Protein AF-A0A2V9FZG6-F1 (afdb_monomer)

Foldseek 3Di:
DAALVQEDEDWAFDFFQLLVVCVVVPDDPLFFKKKWWADDDCVVCVCVVVVLWDPPFMAMDTVVLSNQRQWTWTQDTPPDGDDVVRAP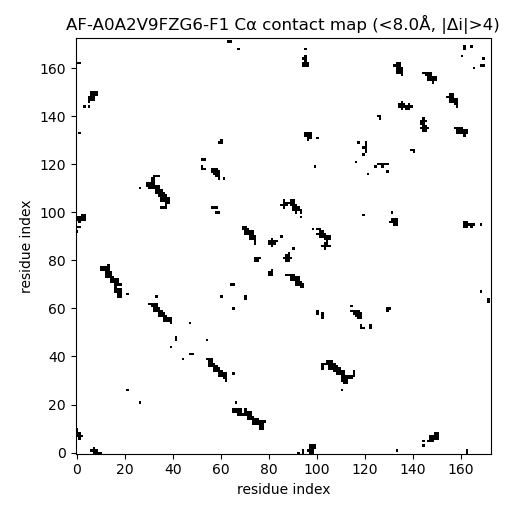RTWIDRQQAHPQNTGGRTDDMDTDNDQDDGTVCVSPVQFDPRRRGQDQVDQGPVGGSQWHHYPPDPDIDGQDGSSPCCVRCVVVD

Solvent-accessible surface area (backbone atoms only — not comparable to full-atom values): 9587 Å² total; per-residue (Å²): 80,34,40,83,88,34,36,30,46,88,73,64,69,34,66,48,38,37,30,61,59,50,64,74,67,60,73,58,94,67,50,43,18,40,31,39,31,27,65,74,50,67,86,85,41,65,67,55,84,75,64,85,57,69,79,56,47,32,30,52,39,48,43,66,59,43,49,31,75,68,22,27,42,29,42,23,39,82,94,38,68,40,53,70,93,75,15,32,70,35,18,46,42,45,56,36,26,28,39,81,72,36,45,40,24,58,73,45,80,43,75,32,65,58,88,56,72,34,43,58,29,71,69,36,58,90,66,30,61,82,79,46,59,32,40,32,89,55,58,44,90,88,46,72,34,42,42,28,35,41,73,95,54,96,60,73,44,76,41,43,51,27,57,71,42,42,97,83,51,51,93,82,112

Sequence (173 aa):
HRCVERWSIVVPWIGFSLSVLLKLVEPTPKARYVAFQTFYDPRQMPEAKYGGIDFPYVEGLRLDEAMNPLALLCVGMYGETLPPQDGAPVRMVIPWKYGYKSIKSMVKIRFQEKEPPTTWNRYSSSEYGFYSNVNPNVDHPRWSQAKERRLGEIFTRNTVIFNGYGDQVASMY

Radius of gyration: 15.96 Å; Cα contacts (8 Å, |Δi|>4): 343; chains: 1; bounding box: 41×34×38 Å

Nearest PDB structures (foldseek):
  1xdy-assembly7_G  TM=9.818E-01  e=6.637E-26  Escherichia coli
  1xdy-assembly9_I  TM=9.805E-01  e=9.080E-26  Escherichia coli
  2bpb-assembly1_A  TM=8.566E-01  e=8.433E-08  Ancylobacter novellus
  2ca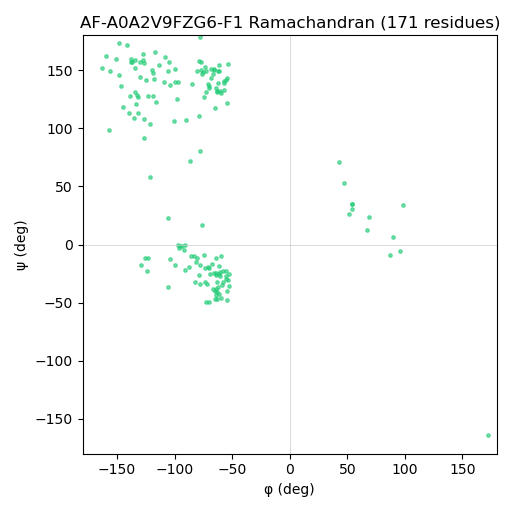3-assembly1_A  TM=8.612E-01  e=9.560E-08  Ancylobacter novellus
  2c9x-assembly1_A  TM=8.570E-01  e=1.905E-07  Ancylobacter novellus

Mean predicted aligned error: 2.44 Å

pLDDT: mean 97.8, std 1.41, range [90.5, 98.88]

Structure (mmCIF, N/CA/C/O backbone):
data_AF-A0A2V9FZG6-F1
#
_entry.id   AF-A0A2V9FZG6-F1
#
loop_
_atom_site.group_PDB
_atom_site.id
_atom_site.type_symbol
_atom_site.label_atom_id
_atom_site.label_alt_id
_atom_site.label_comp_id
_atom_site.label_asym_id
_atom_site.label_entity_id
_atom_site.label_seq_id
_atom_site.pdbx_PDB_ins_code
_atom_site.Cartn_x
_atom_site.Cartn_y
_atom_site.Cartn_z
_atom_site.occupancy
_atom_site.B_iso_or_equiv
_atom_site.auth_seq_id
_atom_site.auth_comp_id
_atom_site.auth_asym_id
_atom_site.auth_atom_id
_atom_site.pdbx_PDB_model_num
ATOM 1 N N . HIS A 1 1 ? 0.729 -5.522 -10.374 1.00 96.06 1 HIS A N 1
ATOM 2 C CA . HIS A 1 1 ? 1.388 -5.373 -9.061 1.00 96.06 1 HIS A CA 1
ATOM 3 C C . HIS A 1 1 ? 2.830 -4.963 -9.304 1.00 96.06 1 HIS A C 1
ATOM 5 O O . HIS A 1 1 ? 3.474 -5.580 -10.145 1.00 96.06 1 HIS A O 1
ATOM 11 N N . ARG A 1 2 ? 3.326 -3.933 -8.615 1.00 98.50 2 ARG A N 1
ATOM 12 C CA . ARG A 1 2 ? 4.689 -3.409 -8.783 1.00 98.50 2 ARG A CA 1
ATOM 13 C C . ARG A 1 2 ? 5.342 -3.247 -7.415 1.00 98.50 2 ARG A C 1
ATOM 15 O O . ARG A 1 2 ? 4.903 -2.421 -6.621 1.00 98.50 2 ARG A O 1
ATOM 22 N N . CYS A 1 3 ? 6.375 -4.031 -7.123 1.00 98.31 3 CYS A N 1
ATOM 23 C CA . CYS A 1 3 ? 7.150 -3.889 -5.891 1.00 98.31 3 CYS A CA 1
ATOM 24 C C . CYS A 1 3 ? 8.076 -2.676 -5.988 1.00 98.31 3 CYS A C 1
ATOM 26 O O . CYS A 1 3 ? 8.562 -2.383 -7.072 1.00 98.31 3 CYS A O 1
ATOM 28 N N . VAL A 1 4 ? 8.368 -1.985 -4.883 1.00 98.44 4 VAL A N 1
ATOM 29 C CA . VAL A 1 4 ? 9.320 -0.853 -4.854 1.00 98.44 4 VAL A CA 1
ATOM 30 C C . VAL A 1 4 ? 10.728 -1.240 -5.339 1.00 98.44 4 VAL A C 1
ATOM 32 O O . VAL A 1 4 ? 11.454 -0.403 -5.866 1.00 98.44 4 VAL A O 1
ATOM 35 N N . GLU A 1 5 ? 11.069 -2.524 -5.276 1.00 98.25 5 GLU A N 1
ATOM 36 C CA . GLU A 1 5 ? 12.356 -3.129 -5.655 1.00 98.25 5 GLU A CA 1
ATOM 37 C C . GLU A 1 5 ? 12.565 -3.278 -7.176 1.00 98.25 5 GLU A C 1
ATOM 39 O O . GLU A 1 5 ? 13.441 -4.015 -7.632 1.00 98.25 5 GLU A O 1
ATOM 44 N N . ARG A 1 6 ? 11.779 -2.560 -7.987 1.00 97.88 6 ARG A N 1
ATOM 45 C CA . ARG A 1 6 ? 11.867 -2.532 -9.459 1.00 97.88 6 ARG A CA 1
ATOM 46 C C . ARG A 1 6 ? 11.451 -3.819 -10.159 1.00 97.88 6 ARG A C 1
ATOM 48 O O . ARG A 1 6 ? 11.858 -4.033 -11.295 1.00 97.88 6 ARG A O 1
ATOM 55 N N . TRP A 1 7 ? 10.622 -4.656 -9.546 1.00 98.38 7 TRP A N 1
ATOM 56 C CA . TRP A 1 7 ? 9.997 -5.782 -10.241 1.00 98.38 7 TRP A CA 1
ATOM 57 C C . TRP A 1 7 ? 8.473 -5.688 -10.225 1.00 98.38 7 TRP A C 1
ATOM 59 O O . TRP A 1 7 ? 7.870 -5.116 -9.313 1.00 98.38 7 TRP A O 1
ATOM 69 N N . SER A 1 8 ? 7.839 -6.229 -11.261 1.00 98.62 8 SER A N 1
ATOM 70 C CA . SER A 1 8 ? 6.388 -6.220 -11.433 1.00 98.62 8 SER A CA 1
ATOM 71 C C . SER A 1 8 ? 5.855 -7.581 -11.853 1.00 98.62 8 SER A C 1
ATOM 73 O O . SER A 1 8 ? 6.572 -8.431 -12.370 1.00 98.62 8 SER A O 1
ATOM 75 N N . ILE A 1 9 ? 4.567 -7.795 -11.619 1.00 98.19 9 ILE A N 1
ATOM 76 C CA . ILE A 1 9 ? 3.841 -8.990 -12.039 1.00 98.19 9 ILE A CA 1
ATOM 77 C C . ILE A 1 9 ? 2.384 -8.628 -12.333 1.00 98.19 9 ILE A C 1
ATOM 79 O O . ILE A 1 9 ? 1.789 -7.755 -11.685 1.00 98.19 9 ILE A O 1
ATOM 83 N N . VAL A 1 10 ? 1.803 -9.299 -13.324 1.00 97.38 10 VAL A N 1
ATOM 84 C CA . VAL A 1 10 ? 0.370 -9.242 -13.626 1.00 97.38 10 VAL A CA 1
ATOM 85 C C . VAL A 1 10 ? -0.277 -10.460 -12.986 1.00 97.38 10 VAL A C 1
ATOM 87 O O . VAL A 1 10 ? 0.175 -11.577 -13.206 1.00 97.38 10 VAL A O 1
ATOM 90 N N . VAL A 1 11 ? -1.294 -10.230 -12.159 1.00 97.69 11 VAL A N 1
ATOM 91 C CA . VAL A 1 11 ? -1.948 -11.283 -11.378 1.00 97.69 11 VAL A CA 1
ATOM 92 C C . VAL A 1 11 ? -3.460 -11.143 -11.551 1.00 97.69 11 VAL A C 1
ATOM 94 O O . VAL A 1 11 ? -3.976 -10.045 -11.316 1.00 97.69 11 VAL A O 1
ATOM 97 N N . PRO A 1 12 ? -4.172 -12.213 -11.945 1.00 98.06 12 PRO A N 1
ATOM 98 C CA . PRO A 1 12 ? -5.628 -12.244 -11.980 1.00 98.06 12 PRO A CA 1
ATOM 99 C C . PRO A 1 12 ? -6.163 -12.440 -10.556 1.00 98.06 12 PRO A C 1
ATOM 101 O O . PRO A 1 12 ? -6.465 -13.556 -10.131 1.00 98.06 12 PRO A O 1
ATOM 104 N N . TRP A 1 13 ? -6.202 -11.349 -9.790 1.00 98.44 13 TRP A N 1
ATOM 105 C CA . TRP A 1 13 ? -6.749 -11.341 -8.435 1.00 98.44 13 TRP A CA 1
ATOM 106 C C . TRP A 1 13 ? -8.261 -11.583 -8.435 1.00 98.44 13 TRP A C 1
ATOM 108 O O . TRP A 1 13 ? -8.971 -11.117 -9.324 1.00 98.44 13 TRP A O 1
ATOM 118 N N . ILE A 1 14 ? -8.750 -12.246 -7.389 1.00 98.62 14 ILE A N 1
ATOM 119 C CA . ILE A 1 14 ? -10.172 -12.486 -7.130 1.00 98.62 14 ILE A CA 1
ATOM 120 C C . ILE A 1 14 ? -10.527 -11.819 -5.804 1.00 98.62 14 ILE A C 1
ATOM 122 O O . ILE A 1 14 ? -9.860 -12.025 -4.786 1.00 98.62 14 ILE A O 1
ATOM 126 N N . GLY A 1 15 ? -11.567 -10.994 -5.813 1.00 98.00 15 GLY A N 1
ATOM 127 C CA . GLY A 1 15 ? -11.960 -10.190 -4.666 1.00 98.00 15 GLY A CA 1
ATOM 128 C C . GLY A 1 15 ? -13.066 -9.204 -4.999 1.00 98.00 15 GLY A C 1
ATOM 129 O O . GLY A 1 15 ? -13.713 -9.303 -6.040 1.00 98.00 15 GLY A O 1
ATOM 130 N N . PHE A 1 16 ? -13.251 -8.227 -4.121 1.00 98.50 16 PHE A N 1
ATOM 131 C CA . PHE A 1 16 ? -14.215 -7.147 -4.303 1.00 98.50 16 PHE A CA 1
ATOM 132 C C . PHE A 1 16 ? -13.604 -5.807 -3.888 1.00 98.50 16 PHE A C 1
ATOM 134 O O . PHE A 1 16 ? -12.616 -5.758 -3.153 1.00 98.50 16 PHE A O 1
ATOM 141 N N . SER A 1 17 ? -14.172 -4.702 -4.374 1.00 98.62 17 SER A N 1
ATOM 142 C CA . SER A 1 17 ? -13.704 -3.367 -3.989 1.00 98.62 17 SER A CA 1
ATOM 143 C C . SER A 1 17 ? -13.899 -3.142 -2.491 1.00 98.62 17 SER A C 1
ATOM 145 O O . SER A 1 17 ? -14.996 -3.343 -1.969 1.00 98.62 17 SER A O 1
ATOM 147 N N . LEU A 1 18 ? -12.859 -2.649 -1.813 1.00 98.56 18 LEU A N 1
ATOM 148 C CA . LEU A 1 18 ? -12.910 -2.262 -0.404 1.00 98.56 18 LEU A CA 1
ATOM 149 C C . LEU A 1 18 ? -14.074 -1.297 -0.137 1.00 98.56 18 LEU A C 1
ATOM 151 O O . LEU A 1 18 ? -14.741 -1.418 0.888 1.00 98.56 18 LEU A O 1
ATOM 155 N N . SER A 1 19 ? -14.378 -0.410 -1.089 1.00 98.31 19 SER A N 1
ATOM 156 C CA . SER A 1 19 ? -15.488 0.544 -1.000 1.00 98.31 19 SER A CA 1
ATOM 157 C C . SER A 1 19 ? -16.844 -0.107 -0.703 1.00 98.31 19 SER A C 1
ATOM 159 O O . SER A 1 19 ? -17.673 0.512 -0.043 1.00 98.31 19 SER A O 1
ATOM 161 N N . VAL A 1 20 ? -17.075 -1.353 -1.137 1.00 98.44 20 VAL A N 1
ATOM 162 C CA . VAL A 1 20 ? -18.309 -2.095 -0.834 1.00 98.44 20 VAL A CA 1
ATOM 163 C C . VAL A 1 20 ? -18.403 -2.366 0.666 1.00 98.44 20 VAL A C 1
ATOM 165 O O . VAL A 1 20 ? -19.431 -2.078 1.268 1.00 98.44 20 VAL A O 1
ATOM 168 N N . LEU A 1 21 ? -17.315 -2.833 1.289 1.00 98.06 21 LEU A N 1
ATOM 169 C CA . LEU A 1 21 ? -17.259 -3.021 2.740 1.00 98.06 21 LEU A CA 1
ATOM 170 C C . LEU A 1 21 ? -17.387 -1.686 3.477 1.00 98.06 21 LEU A C 1
ATOM 172 O O . LEU A 1 21 ? -18.118 -1.604 4.459 1.00 98.06 21 LEU A O 1
ATOM 176 N N . LEU A 1 22 ? -16.701 -0.638 3.008 1.00 97.75 22 LEU A N 1
ATOM 177 C CA . LEU A 1 22 ? -16.741 0.662 3.681 1.00 97.75 22 LEU A CA 1
ATOM 178 C C . LEU A 1 22 ? -18.148 1.266 3.651 1.00 97.75 22 LEU A C 1
ATOM 180 O O . LEU A 1 22 ? -18.583 1.812 4.653 1.00 97.75 22 LEU A O 1
ATOM 184 N N . LYS A 1 23 ? -18.891 1.122 2.550 1.00 97.75 23 LYS A N 1
ATOM 185 C CA . LYS A 1 23 ? -20.288 1.577 2.475 1.00 97.75 23 LYS A CA 1
ATOM 186 C C . LYS A 1 23 ? -21.204 0.838 3.454 1.00 97.75 23 LYS A C 1
ATOM 188 O O . LYS A 1 23 ? -22.131 1.453 3.954 1.00 97.75 23 LYS A O 1
ATOM 193 N N . LEU A 1 24 ? -20.934 -0.437 3.748 1.00 97.88 24 LEU A N 1
ATOM 194 C CA . LEU A 1 24 ? -21.732 -1.231 4.692 1.00 97.88 24 LEU A CA 1
ATOM 195 C C . LEU A 1 24 ? -21.502 -0.846 6.158 1.00 97.88 24 LEU A C 1
ATOM 197 O O . LEU A 1 24 ? -22.407 -0.986 6.970 1.00 97.88 24 LEU A O 1
ATOM 201 N N . VAL A 1 25 ? -20.290 -0.409 6.511 1.00 97.31 25 VAL A N 1
ATOM 202 C CA . VAL A 1 25 ? -19.933 -0.073 7.904 1.00 97.31 25 VAL A CA 1
ATOM 203 C C . VAL A 1 25 ? -20.108 1.408 8.240 1.00 97.31 25 VAL A C 1
ATOM 205 O O . VAL A 1 25 ? -19.827 1.795 9.370 1.00 97.31 25 VAL A O 1
ATOM 208 N N . GLU A 1 26 ? -20.521 2.219 7.261 1.00 96.94 26 GLU A N 1
ATOM 209 C CA . GLU A 1 26 ? -20.880 3.638 7.396 1.00 96.94 26 GLU A CA 1
ATOM 210 C C . GLU A 1 26 ? -19.911 4.454 8.286 1.00 96.94 26 GLU A C 1
ATOM 212 O O . GLU A 1 26 ? -20.249 4.848 9.406 1.00 96.94 26 GLU A O 1
ATOM 217 N N . PRO A 1 27 ? -18.673 4.726 7.817 1.00 96.12 27 PRO A N 1
ATOM 218 C CA . PRO A 1 27 ? -17.684 5.462 8.589 1.00 96.12 27 PRO A CA 1
ATOM 219 C C . PRO A 1 27 ? -18.219 6.828 9.001 1.00 96.12 27 PRO A C 1
ATOM 221 O O . PRO A 1 27 ? -18.855 7.531 8.215 1.00 96.12 27 PRO A O 1
ATOM 224 N N . THR A 1 28 ? -17.904 7.243 10.227 1.00 96.75 28 THR A N 1
ATOM 225 C CA . THR A 1 28 ? -18.355 8.546 10.718 1.00 96.75 28 THR A CA 1
ATOM 226 C C . THR A 1 28 ? -17.797 9.686 9.854 1.00 96.75 28 THR A C 1
ATOM 228 O O . THR A 1 28 ? -16.693 9.567 9.312 1.00 96.75 28 THR A O 1
ATOM 231 N N . PRO A 1 29 ? -18.467 10.854 9.805 1.00 95.75 29 PRO A N 1
ATOM 232 C CA . PRO A 1 29 ? -17.986 12.014 9.049 1.00 95.75 29 PRO A CA 1
ATOM 233 C C . PRO A 1 29 ? -16.615 12.551 9.482 1.00 95.75 29 PRO A C 1
ATOM 235 O O . PRO A 1 29 ? -16.062 13.420 8.809 1.00 95.75 29 PRO A O 1
ATOM 238 N N . LYS A 1 30 ? -16.062 12.079 10.607 1.00 97.56 30 LYS A N 1
ATOM 239 C CA . LYS A 1 30 ? -14.719 12.436 11.082 1.00 97.56 30 LYS A CA 1
ATOM 240 C C . LYS A 1 30 ? -13.621 11.545 10.501 1.00 97.56 30 LYS A C 1
ATOM 242 O O . LYS A 1 30 ? -12.462 11.948 10.502 1.00 97.56 30 LYS A O 1
ATOM 247 N N . ALA A 1 31 ? -13.954 10.363 9.983 1.00 98.06 31 ALA A N 1
ATOM 248 C CA . ALA A 1 31 ? -12.974 9.469 9.381 1.00 98.06 31 ALA A CA 1
ATOM 249 C C . ALA A 1 31 ? -12.269 10.152 8.196 1.00 98.06 31 ALA A C 1
ATOM 251 O O . ALA A 1 31 ? -12.908 10.735 7.317 1.00 98.06 31 ALA A O 1
ATOM 252 N N . ARG A 1 32 ? -10.935 10.102 8.182 1.00 98.50 32 ARG A N 1
ATOM 253 C CA . ARG A 1 32 ? -10.092 10.635 7.095 1.00 98.50 32 ARG A CA 1
ATOM 254 C C . ARG A 1 32 ? -9.162 9.579 6.518 1.00 98.50 32 ARG A C 1
ATOM 256 O O . ARG A 1 32 ? -8.760 9.691 5.365 1.00 98.50 32 ARG A O 1
ATOM 263 N N . TYR A 1 33 ? -8.870 8.543 7.299 1.00 98.88 33 TYR A N 1
ATOM 264 C CA . TYR A 1 33 ? -7.983 7.452 6.933 1.00 98.88 33 TYR A CA 1
ATOM 265 C C . TYR A 1 33 ? -8.561 6.104 7.352 1.00 98.88 33 TYR A C 1
ATOM 267 O O . TYR A 1 33 ? -9.361 6.006 8.290 1.00 98.88 33 TYR A O 1
ATOM 275 N N . VAL A 1 34 ? -8.088 5.065 6.674 1.00 98.69 34 VAL A N 1
ATOM 276 C CA . VAL A 1 34 ? -8.324 3.662 7.004 1.00 98.69 34 VAL A CA 1
ATOM 277 C C . VAL A 1 34 ? -6.979 3.033 7.349 1.00 98.69 34 VAL A C 1
ATOM 279 O O . VAL A 1 34 ? -6.051 3.076 6.545 1.00 98.69 34 VAL A O 1
ATOM 282 N N . ALA A 1 35 ? -6.871 2.476 8.550 1.00 98.81 35 ALA A N 1
ATOM 283 C CA . ALA A 1 35 ? -5.703 1.766 9.050 1.00 98.81 35 ALA A CA 1
ATOM 284 C C . ALA A 1 35 ? -5.953 0.256 9.021 1.00 98.81 35 ALA A C 1
ATOM 286 O O . ALA A 1 35 ? -7.014 -0.217 9.435 1.00 98.81 35 ALA A O 1
ATOM 287 N N . PHE A 1 36 ? -4.954 -0.495 8.581 1.00 98.81 36 PHE A N 1
ATOM 288 C CA . PHE A 1 36 ? -4.987 -1.942 8.437 1.00 98.81 36 PHE A CA 1
ATOM 289 C C . PHE A 1 36 ? -3.930 -2.581 9.338 1.00 98.81 36 PHE A C 1
ATOM 291 O O . PHE A 1 36 ? -2.856 -2.015 9.545 1.00 98.81 36 PHE A O 1
ATOM 298 N N . GLN A 1 37 ? -4.218 -3.775 9.851 1.00 98.81 37 GLN A N 1
ATOM 299 C CA . GLN A 1 37 ? -3.272 -4.560 10.646 1.00 98.81 37 GLN A CA 1
ATOM 300 C C . GLN A 1 37 ? -3.276 -6.018 10.183 1.00 98.81 37 GLN A C 1
ATOM 302 O O . GLN A 1 37 ? -4.339 -6.638 10.080 1.00 98.81 37 GLN A O 1
ATOM 307 N N . THR A 1 38 ? -2.085 -6.562 9.953 1.00 98.62 38 THR A N 1
ATOM 308 C CA . THR A 1 38 ? -1.839 -7.980 9.661 1.00 98.62 38 THR A CA 1
ATOM 309 C C . THR A 1 38 ? -1.924 -8.818 10.937 1.00 98.62 38 THR A C 1
ATOM 311 O O . THR A 1 38 ? -1.628 -8.341 12.038 1.00 98.62 38 THR A O 1
ATOM 314 N N . PHE A 1 39 ? -2.337 -10.077 10.794 1.00 98.00 39 PHE A N 1
ATOM 315 C CA . PHE A 1 39 ? -2.187 -11.090 11.833 1.00 98.00 39 PHE A CA 1
ATOM 316 C C . PHE A 1 39 ? -0.720 -11.222 12.259 1.00 98.00 39 PHE A C 1
ATOM 318 O O . PHE A 1 39 ? 0.180 -11.176 11.427 1.00 98.00 39 PHE A O 1
ATOM 325 N N . TYR A 1 40 ? -0.472 -11.427 13.548 1.00 96.94 40 TYR A N 1
ATOM 326 C CA . TYR A 1 40 ? 0.867 -11.720 14.038 1.00 96.94 40 TYR A CA 1
ATOM 327 C C . TYR A 1 40 ? 0.794 -12.691 15.211 1.00 96.94 40 TYR A C 1
ATOM 329 O O . TYR A 1 40 ? 0.211 -12.376 16.247 1.00 96.94 40 TYR A O 1
ATOM 337 N N . ASP A 1 41 ? 1.404 -13.861 15.034 1.00 97.12 41 ASP A N 1
ATOM 338 C CA . ASP A 1 41 ? 1.662 -14.839 16.090 1.00 97.12 41 ASP A CA 1
ATOM 339 C C . ASP A 1 41 ? 3.106 -15.338 15.919 1.00 97.12 41 ASP A C 1
ATOM 341 O O . ASP A 1 41 ? 3.373 -16.084 14.974 1.00 97.12 41 ASP A O 1
ATOM 345 N N . PRO A 1 42 ? 4.044 -14.961 16.809 1.00 95.44 42 PRO A N 1
ATOM 346 C CA . PRO A 1 42 ? 5.447 -15.374 16.724 1.00 95.44 42 PRO A CA 1
ATOM 347 C C . PRO A 1 42 ? 5.661 -16.893 16.678 1.00 95.44 42 PRO A C 1
ATOM 349 O O . PRO A 1 42 ? 6.700 -17.346 16.206 1.00 95.44 42 PRO A O 1
ATOM 352 N N . ARG A 1 43 ? 4.701 -17.690 17.168 1.00 97.06 43 ARG A N 1
ATOM 353 C CA . ARG A 1 43 ? 4.783 -19.160 17.141 1.00 97.06 43 ARG A CA 1
ATOM 354 C C . ARG A 1 43 ? 4.454 -19.727 15.763 1.00 97.06 43 ARG A C 1
ATOM 356 O O . ARG A 1 43 ? 5.031 -20.734 15.375 1.00 97.06 43 ARG A O 1
ATOM 363 N N . GLN A 1 44 ? 3.542 -19.082 15.035 1.00 96.06 44 GLN A N 1
ATOM 364 C CA . GLN A 1 44 ? 3.157 -19.468 13.670 1.00 96.06 44 GLN A CA 1
ATOM 365 C C . GLN A 1 44 ? 4.006 -18.761 12.607 1.00 96.06 44 GLN A C 1
ATOM 367 O O . GLN A 1 44 ? 4.121 -19.242 11.485 1.00 96.06 44 GLN A O 1
ATOM 372 N N . MET A 1 45 ? 4.616 -17.629 12.963 1.00 96.00 45 MET A N 1
ATOM 373 C CA . MET A 1 45 ? 5.464 -16.806 12.100 1.00 96.00 45 MET A CA 1
ATOM 374 C C . MET A 1 45 ? 6.876 -16.661 12.693 1.00 96.00 45 MET A C 1
ATOM 376 O O . MET A 1 45 ? 7.324 -15.540 12.946 1.00 96.00 45 MET A O 1
ATOM 380 N N . PRO A 1 46 ? 7.603 -17.766 12.941 1.00 95.06 46 PRO A N 1
ATOM 381 C CA . PRO A 1 46 ? 8.890 -17.721 13.637 1.00 95.06 46 PRO A CA 1
ATOM 382 C C . PRO A 1 46 ? 9.968 -16.948 12.868 1.00 95.06 46 PRO A C 1
ATOM 384 O O . PRO A 1 46 ? 10.896 -16.421 13.481 1.00 95.06 46 PRO A O 1
ATOM 387 N N . GLU A 1 47 ? 9.843 -16.853 11.542 1.00 94.12 47 GLU A N 1
ATOM 388 C CA . GLU A 1 47 ? 10.775 -16.122 10.678 1.00 94.12 47 GLU A CA 1
ATOM 389 C C . GLU A 1 47 ? 10.570 -14.602 10.715 1.00 94.12 47 GLU A C 1
ATOM 391 O O . GLU A 1 47 ? 11.486 -13.855 10.377 1.00 94.12 47 GLU A O 1
ATOM 396 N N . ALA A 1 48 ? 9.414 -14.120 11.194 1.00 92.50 48 ALA A N 1
ATOM 397 C CA . ALA A 1 48 ? 9.106 -12.690 11.253 1.00 92.50 48 ALA A CA 1
ATOM 398 C C . ALA A 1 48 ? 10.143 -11.904 12.073 1.00 92.50 48 ALA A C 1
ATOM 400 O O . ALA A 1 48 ? 10.493 -10.781 11.721 1.00 92.50 48 ALA A O 1
ATOM 401 N N . LYS A 1 49 ? 10.724 -12.520 13.111 1.00 90.50 49 LYS A N 1
ATOM 402 C CA . LYS A 1 49 ? 11.782 -11.905 13.931 1.00 90.50 49 LYS A CA 1
ATOM 403 C C . LYS A 1 49 ? 13.056 -11.549 13.147 1.00 90.50 49 LYS A C 1
ATOM 405 O O . LYS A 1 49 ? 13.844 -10.741 13.624 1.00 90.50 49 LYS A O 1
ATOM 410 N N . TYR A 1 50 ? 13.261 -12.135 11.966 1.00 94.31 50 TYR A N 1
ATOM 411 C CA . TYR A 1 50 ? 14.388 -11.841 11.076 1.00 94.31 50 TYR A CA 1
ATOM 412 C C . TYR A 1 50 ? 14.033 -10.835 9.970 1.00 94.31 50 TYR A C 1
ATOM 414 O O . TYR A 1 50 ? 14.892 -10.487 9.165 1.00 94.31 50 TYR A O 1
ATOM 422 N N . GLY A 1 51 ? 12.787 -10.350 9.920 1.00 90.94 51 GLY A N 1
ATOM 423 C CA . GLY A 1 51 ? 12.295 -9.472 8.855 1.00 90.94 51 GLY A CA 1
ATOM 424 C C . GLY A 1 51 ? 12.794 -8.026 8.918 1.00 90.94 51 GLY A C 1
ATOM 425 O O . GLY A 1 51 ? 12.547 -7.270 7.984 1.00 90.94 51 GLY A O 1
ATOM 426 N N . GLY A 1 52 ? 13.468 -7.623 10.002 1.00 93.56 52 GLY A N 1
ATOM 427 C CA . GLY A 1 52 ? 14.046 -6.280 10.143 1.00 93.56 52 GLY A CA 1
ATOM 428 C C . GLY A 1 52 ? 13.025 -5.139 10.233 1.00 93.56 52 GLY A C 1
ATOM 429 O O . GLY A 1 52 ? 13.410 -3.983 10.117 1.00 93.56 52 GLY A O 1
ATOM 430 N N . ILE A 1 53 ? 11.744 -5.451 10.440 1.00 95.81 53 ILE A N 1
ATOM 431 C CA . ILE A 1 53 ? 10.640 -4.495 10.567 1.00 95.81 53 ILE A CA 1
ATOM 432 C C . ILE A 1 53 ? 9.821 -4.800 11.821 1.00 95.81 53 ILE A C 1
ATOM 434 O O . ILE A 1 53 ? 9.785 -5.940 12.289 1.00 95.81 53 ILE A O 1
ATOM 438 N N . ASP A 1 54 ? 9.116 -3.794 12.331 1.00 95.19 54 ASP A N 1
ATOM 439 C CA . ASP A 1 54 ? 8.227 -3.973 13.476 1.00 95.19 54 ASP A CA 1
ATOM 440 C C . ASP A 1 54 ? 6.957 -4.741 13.088 1.00 95.19 54 ASP A C 1
ATOM 442 O O . ASP A 1 54 ? 6.259 -4.389 12.128 1.00 95.19 54 ASP A O 1
ATOM 446 N N . PHE A 1 55 ? 6.624 -5.755 13.891 1.00 96.38 55 PHE A N 1
ATOM 447 C CA . PHE A 1 55 ? 5.381 -6.518 13.796 1.00 96.38 55 PHE A CA 1
ATOM 448 C C . PHE A 1 55 ? 4.401 -6.148 14.930 1.00 96.38 55 PHE A C 1
ATOM 450 O O . PHE A 1 55 ? 4.840 -5.828 16.035 1.00 96.38 55 PHE A O 1
ATOM 457 N N . PRO A 1 56 ? 3.071 -6.219 14.709 1.00 97.38 56 PRO A N 1
ATOM 458 C CA . PRO A 1 56 ? 2.403 -6.622 13.471 1.00 97.38 56 PRO A CA 1
ATOM 459 C C . PRO A 1 56 ? 2.606 -5.611 12.340 1.00 97.38 56 PRO A C 1
ATOM 461 O O . PRO A 1 56 ? 2.721 -4.410 12.580 1.00 97.38 56 PRO A O 1
ATOM 464 N N . TYR A 1 57 ? 2.596 -6.106 11.101 1.00 98.56 57 TYR A N 1
ATOM 465 C CA . TYR A 1 57 ? 2.626 -5.242 9.928 1.00 98.56 57 TYR A CA 1
ATOM 466 C C . TYR A 1 57 ? 1.359 -4.373 9.898 1.00 98.56 57 TYR A C 1
ATOM 468 O O . TYR A 1 57 ? 0.244 -4.873 10.086 1.00 98.56 57 TYR A O 1
ATOM 476 N N . VAL A 1 58 ? 1.532 -3.071 9.689 1.00 98.81 58 VAL A N 1
ATOM 477 C CA . VAL A 1 58 ? 0.454 -2.082 9.630 1.00 98.81 58 VAL A CA 1
ATOM 478 C C . VAL A 1 58 ? 0.586 -1.226 8.386 1.00 98.81 58 VAL A C 1
ATOM 480 O O . VAL A 1 58 ? 1.683 -0.871 7.956 1.00 98.81 58 VAL A O 1
ATOM 483 N N . GLU A 1 59 ? -0.558 -0.870 7.824 1.00 98.81 59 GLU A N 1
ATOM 484 C CA . GLU A 1 59 ? -0.644 0.002 6.661 1.00 98.81 59 GLU A CA 1
ATOM 485 C C . GLU A 1 59 ? -1.826 0.949 6.772 1.00 98.81 59 GLU A C 1
ATOM 487 O O . GLU A 1 59 ? -2.682 0.812 7.648 1.00 98.81 59 GLU A O 1
ATOM 492 N N . GLY A 1 60 ? -1.894 1.903 5.852 1.00 98.69 60 GLY A N 1
ATOM 493 C CA . GLY A 1 60 ? -3.035 2.791 5.7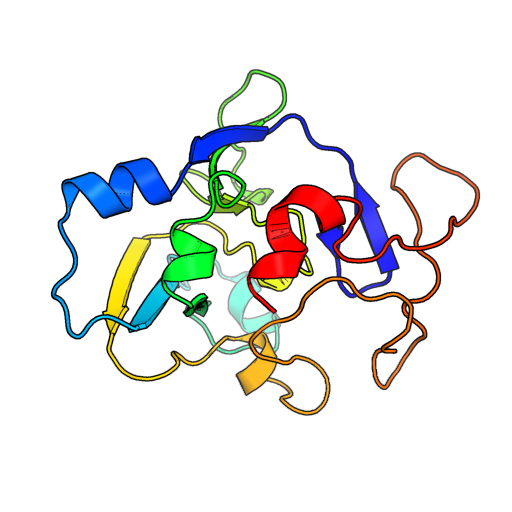73 1.00 98.69 60 GLY A CA 1
ATOM 494 C C . GLY A 1 60 ? -3.217 3.471 4.433 1.00 98.69 60 GLY A C 1
ATOM 495 O O . GLY A 1 60 ? -2.305 3.539 3.606 1.00 98.69 60 GLY A O 1
ATOM 496 N N . LEU A 1 61 ? -4.433 3.966 4.247 1.00 98.88 61 LEU A N 1
ATOM 497 C CA . LEU A 1 61 ? -4.877 4.726 3.087 1.00 98.88 61 LEU A CA 1
ATOM 498 C C . LEU A 1 61 ? -5.664 5.946 3.546 1.00 98.88 61 LEU A C 1
ATOM 500 O O . LEU A 1 61 ? -6.322 5.911 4.593 1.00 98.88 61 LEU A O 1
ATOM 504 N N . ARG A 1 62 ? -5.640 7.007 2.742 1.00 98.75 62 ARG A N 1
ATOM 505 C CA . ARG A 1 62 ? -6.636 8.075 2.857 1.00 98.75 62 ARG A CA 1
ATOM 506 C C . ARG A 1 62 ? -8.012 7.503 2.493 1.00 98.75 62 ARG A C 1
ATOM 508 O O . ARG A 1 62 ? -8.117 6.525 1.751 1.00 98.75 62 ARG A O 1
ATOM 515 N N . LEU A 1 63 ? -9.077 8.042 3.080 1.00 98.62 63 LEU A N 1
ATOM 516 C CA . LEU A 1 63 ? -10.409 7.442 2.959 1.00 98.62 63 LEU A CA 1
ATOM 517 C C . LEU A 1 63 ? -10.917 7.417 1.508 1.00 98.62 63 LEU A C 1
ATOM 519 O O . LEU A 1 63 ? -11.535 6.440 1.105 1.00 98.62 63 LEU A O 1
ATOM 523 N N . ASP A 1 64 ? -10.626 8.441 0.713 1.00 98.38 64 ASP A N 1
ATOM 524 C CA . ASP A 1 64 ? -10.947 8.488 -0.719 1.00 98.38 64 ASP A CA 1
ATOM 525 C C . ASP A 1 64 ? -10.182 7.429 -1.537 1.00 98.38 64 ASP A C 1
ATOM 527 O O . ASP A 1 64 ? -10.782 6.757 -2.372 1.00 98.38 64 ASP A O 1
ATOM 531 N N . GLU A 1 65 ? -8.903 7.188 -1.237 1.00 98.81 65 GLU A N 1
ATOM 532 C CA . GLU A 1 65 ? -8.121 6.095 -1.829 1.00 98.81 65 GLU A CA 1
ATOM 533 C C . GLU A 1 65 ? -8.729 4.729 -1.491 1.00 98.81 65 GLU A C 1
ATOM 535 O O . GLU A 1 65 ? -8.825 3.857 -2.352 1.00 98.81 65 GLU A O 1
ATOM 540 N N . ALA A 1 66 ? -9.158 4.545 -0.239 1.00 98.62 66 ALA A N 1
ATOM 541 C CA . ALA A 1 66 ? -9.810 3.322 0.223 1.00 98.62 66 ALA A CA 1
ATOM 542 C C . ALA A 1 66 ? -11.215 3.130 -0.386 1.00 98.62 66 ALA A C 1
ATOM 544 O O . ALA A 1 66 ? -11.686 1.999 -0.515 1.00 98.62 66 ALA A O 1
ATOM 545 N N . MET A 1 67 ? -11.868 4.227 -0.780 1.00 98.38 67 MET A N 1
ATOM 546 C CA . MET A 1 67 ? -13.151 4.242 -1.487 1.00 98.38 67 MET A CA 1
ATOM 547 C C . MET A 1 67 ? -13.008 4.098 -3.009 1.00 98.38 67 MET A C 1
ATOM 549 O O . MET A 1 67 ? -14.018 3.896 -3.688 1.00 98.38 67 MET A O 1
ATOM 553 N N . ASN A 1 68 ? -11.792 4.170 -3.559 1.00 98.62 68 ASN A N 1
ATOM 554 C CA . ASN A 1 68 ? -11.567 3.993 -4.989 1.00 98.62 68 ASN A CA 1
ATOM 555 C C . ASN A 1 68 ? -11.940 2.553 -5.419 1.00 98.62 68 ASN A C 1
ATOM 557 O O . ASN A 1 68 ? -11.521 1.592 -4.763 1.00 98.62 68 ASN A O 1
ATOM 561 N N . PRO A 1 69 ? -12.675 2.359 -6.534 1.00 98.19 69 PRO A N 1
ATOM 562 C CA . PRO A 1 69 ? -13.054 1.030 -7.019 1.00 98.19 69 PRO A CA 1
ATOM 563 C C . PRO A 1 69 ? -11.877 0.067 -7.243 1.00 98.19 69 PRO A C 1
ATOM 565 O O . PRO A 1 69 ? -12.057 -1.143 -7.125 1.00 98.19 69 PRO A O 1
ATOM 568 N N . LEU A 1 70 ? -10.678 0.589 -7.525 1.00 98.50 70 LEU A N 1
ATOM 569 C CA . LEU A 1 70 ? -9.460 -0.192 -7.748 1.00 98.50 70 LEU A CA 1
ATOM 570 C C . LEU A 1 70 ? -8.769 -0.658 -6.457 1.00 98.50 70 LEU A C 1
ATOM 572 O O . LEU A 1 70 ? -7.861 -1.484 -6.537 1.00 98.50 70 LEU A O 1
ATOM 576 N N . ALA A 1 71 ? -9.147 -0.155 -5.277 1.00 98.69 71 ALA A N 1
ATOM 577 C CA . ALA A 1 71 ? -8.670 -0.698 -4.007 1.00 98.69 71 ALA A CA 1
ATOM 578 C C . ALA A 1 71 ? -9.459 -1.974 -3.687 1.00 98.69 71 ALA A C 1
ATOM 580 O O . ALA A 1 71 ? -10.656 -1.914 -3.403 1.00 98.69 71 ALA A O 1
ATOM 581 N N . LEU A 1 72 ? -8.804 -3.132 -3.750 1.00 98.69 72 LEU A N 1
ATOM 582 C CA . LEU A 1 72 ? -9.464 -4.434 -3.640 1.00 98.69 72 LEU A CA 1
ATOM 583 C C . LEU A 1 72 ? -9.137 -5.136 -2.321 1.00 98.69 72 LEU A C 1
ATOM 585 O O . LEU A 1 72 ? -7.982 -5.163 -1.887 1.00 98.69 72 LEU A O 1
ATOM 589 N N . LEU A 1 73 ? -10.158 -5.773 -1.748 1.00 98.38 73 LEU A N 1
ATOM 590 C CA . LEU A 1 73 ? -10.033 -6.874 -0.802 1.00 98.38 73 LEU A CA 1
ATOM 591 C C . LEU A 1 73 ? -10.011 -8.179 -1.593 1.00 98.38 73 LEU A C 1
ATOM 593 O O . LEU A 1 73 ? -11.032 -8.600 -2.141 1.00 98.38 73 LEU A O 1
ATOM 597 N N . CYS A 1 74 ? -8.843 -8.805 -1.674 1.00 98.50 74 CYS A N 1
ATOM 598 C CA . CYS A 1 74 ? -8.654 -10.039 -2.425 1.00 98.50 74 CYS A CA 1
ATOM 599 C C . CYS A 1 74 ? -8.669 -11.255 -1.503 1.00 98.50 74 CYS A C 1
ATOM 601 O O . CYS A 1 74 ? -8.078 -11.235 -0.422 1.00 98.50 74 CYS A O 1
ATOM 603 N N . VAL A 1 75 ? -9.320 -12.310 -1.991 1.00 98.50 75 VAL A N 1
ATOM 604 C CA . VAL A 1 75 ? -9.504 -13.614 -1.334 1.00 98.50 75 VAL A CA 1
ATOM 605 C C . VAL A 1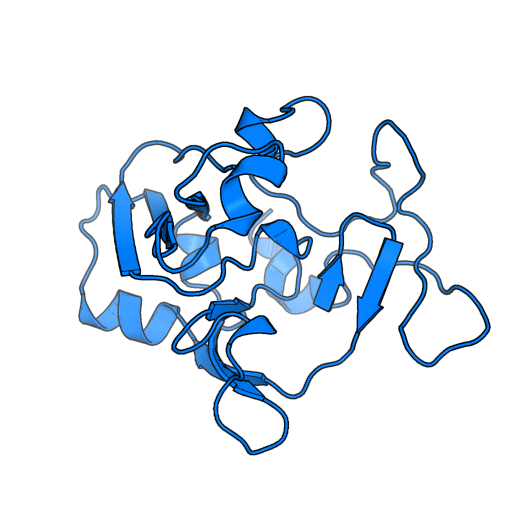 75 ? -9.025 -14.778 -2.205 1.00 98.50 75 VAL A C 1
ATOM 607 O O . VAL A 1 75 ? -8.878 -15.896 -1.716 1.00 98.50 75 VAL A O 1
ATOM 610 N N . GLY A 1 76 ? -8.735 -14.519 -3.485 1.00 98.50 76 GLY A N 1
ATOM 611 C CA . GLY A 1 76 ? -8.213 -15.515 -4.415 1.00 98.50 76 GLY A CA 1
ATOM 612 C C . GLY A 1 76 ? -7.281 -14.945 -5.481 1.00 98.50 76 GLY A C 1
ATOM 613 O O . GLY A 1 76 ? -7.115 -13.727 -5.617 1.00 98.50 76 GLY A O 1
ATOM 614 N N . MET A 1 77 ? -6.679 -15.846 -6.249 1.00 98.31 77 MET A N 1
ATOM 615 C CA . MET A 1 77 ? -5.910 -15.558 -7.459 1.00 98.31 77 MET A CA 1
ATOM 616 C C . MET A 1 77 ? -5.885 -16.789 -8.367 1.00 98.31 77 MET A C 1
ATOM 618 O O . MET A 1 77 ? -5.909 -17.912 -7.878 1.00 98.31 77 MET A O 1
ATOM 622 N N . TYR A 1 78 ? -5.822 -16.585 -9.686 1.00 97.75 78 TYR A N 1
ATOM 623 C CA . TYR A 1 78 ? -5.735 -17.683 -10.669 1.00 97.75 78 TYR A CA 1
ATOM 624 C C . TYR A 1 78 ? -6.850 -18.746 -10.547 1.00 97.75 78 TYR A C 1
ATOM 626 O O . TYR A 1 78 ? -6.621 -19.920 -10.803 1.00 97.75 78 TYR A O 1
ATOM 634 N N . GLY A 1 79 ? -8.066 -18.331 -10.182 1.00 97.88 79 GLY A N 1
ATOM 635 C CA . GLY A 1 79 ? -9.225 -19.226 -10.042 1.00 97.88 79 GLY A CA 1
ATOM 636 C C . GLY A 1 79 ? -9.360 -19.894 -8.671 1.00 97.88 79 GLY A C 1
ATOM 637 O O . GLY A 1 79 ? -10.413 -20.452 -8.388 1.00 97.88 79 GLY A O 1
ATOM 638 N N . GLU A 1 80 ? -8.352 -19.772 -7.806 1.00 98.00 80 GLU A N 1
ATOM 639 C CA . GLU A 1 80 ? -8.272 -20.470 -6.520 1.00 98.00 80 GLU A CA 1
ATOM 640 C C . GLU A 1 80 ? -8.269 -19.496 -5.333 1.00 98.00 80 GLU A C 1
ATOM 642 O O . GLU A 1 80 ? -8.030 -18.290 -5.481 1.00 98.00 80 GLU A O 1
ATOM 647 N N . THR A 1 81 ? -8.502 -20.017 -4.125 1.00 98.19 81 THR A N 1
ATOM 648 C CA . THR A 1 81 ? -8.300 -19.257 -2.879 1.00 98.19 81 THR A CA 1
ATOM 649 C C . THR A 1 81 ? -6.838 -18.851 -2.712 1.00 98.19 81 THR A C 1
ATOM 651 O O . THR A 1 81 ? -5.937 -19.572 -3.143 1.00 98.19 81 THR A O 1
ATOM 654 N N . LEU A 1 82 ? -6.584 -17.714 -2.053 1.00 98.19 82 LEU A N 1
ATOM 655 C CA . LEU A 1 82 ? -5.216 -17.247 -1.825 1.00 98.19 82 LEU A CA 1
ATOM 656 C C . LEU A 1 82 ? -4.399 -18.300 -1.074 1.00 98.19 82 LEU A C 1
ATOM 658 O O . LEU A 1 82 ? -4.847 -18.783 -0.030 1.00 98.19 82 LEU A O 1
ATOM 662 N N . PRO A 1 83 ? -3.178 -18.603 -1.529 1.00 98.19 83 PRO A N 1
ATOM 663 C CA . PRO A 1 83 ? -2.265 -19.405 -0.742 1.00 98.19 83 PRO A CA 1
ATOM 664 C C . PRO A 1 83 ? -1.627 -18.552 0.382 1.00 98.19 83 PRO A C 1
ATOM 666 O O . PRO A 1 83 ? -1.565 -17.318 0.275 1.00 98.19 83 PRO A O 1
ATOM 669 N N . PRO A 1 84 ? -1.130 -19.166 1.475 1.00 97.19 84 PRO A N 1
ATOM 670 C CA . PRO A 1 84 ? -0.603 -18.435 2.633 1.00 97.19 84 PRO A CA 1
ATOM 671 C C . PRO A 1 84 ? 0.498 -17.417 2.302 1.00 97.19 84 PRO A C 1
ATOM 673 O O . PRO A 1 84 ? 0.464 -16.297 2.813 1.00 97.19 84 PRO A O 1
ATOM 676 N N . GLN A 1 85 ? 1.422 -17.745 1.391 1.00 96.50 85 GLN A N 1
ATOM 677 C CA . GLN A 1 85 ? 2.514 -16.851 0.981 1.00 96.50 85 GLN A CA 1
ATOM 678 C C . GLN A 1 85 ? 2.030 -15.546 0.332 1.00 96.50 85 GLN A C 1
ATOM 680 O O . GLN A 1 85 ? 2.712 -14.518 0.402 1.00 96.50 85 GLN A O 1
ATOM 685 N N . ASP A 1 86 ? 0.833 -15.549 -0.255 1.00 97.94 86 ASP A N 1
ATOM 686 C CA . ASP A 1 86 ? 0.229 -14.379 -0.889 1.00 97.94 86 ASP A CA 1
ATOM 687 C C . ASP A 1 86 ? -0.635 -13.558 0.071 1.00 97.94 86 ASP A C 1
ATOM 689 O O . ASP A 1 86 ? -1.087 -12.472 -0.296 1.00 97.94 86 ASP A O 1
ATOM 693 N N . GLY A 1 87 ? -0.754 -13.990 1.329 1.00 97.88 87 GLY A N 1
ATOM 694 C CA . GLY A 1 87 ? -1.434 -13.252 2.388 1.00 97.88 87 GLY A CA 1
ATOM 695 C C . GLY A 1 87 ? -2.861 -13.705 2.646 1.00 97.88 87 GLY A C 1
ATOM 696 O O . GLY A 1 87 ? -3.703 -12.870 2.976 1.00 97.88 87 GLY A O 1
ATOM 697 N N . ALA A 1 88 ? -3.137 -14.998 2.484 1.00 98.12 88 ALA A N 1
ATOM 698 C CA . ALA A 1 88 ? -4.415 -15.599 2.845 1.00 98.12 88 ALA A CA 1
ATOM 699 C C . ALA A 1 88 ? -4.819 -15.302 4.311 1.00 98.12 88 ALA A C 1
ATOM 701 O O . ALA A 1 88 ? -3.949 -15.060 5.159 1.00 98.12 88 ALA A O 1
ATOM 702 N N . PRO A 1 89 ? -6.127 -15.337 4.635 1.00 98.19 89 PRO A N 1
ATOM 703 C CA . PRO A 1 89 ? -7.256 -15.530 3.713 1.00 98.19 89 PRO A CA 1
ATOM 704 C C . PRO A 1 89 ? -7.678 -14.243 2.984 1.00 98.19 89 PRO A C 1
ATOM 706 O O . PRO A 1 89 ? -8.406 -14.308 2.000 1.00 98.19 89 PRO A O 1
ATOM 709 N N . VAL A 1 90 ? -7.232 -13.076 3.459 1.00 98.31 90 VAL A N 1
ATOM 710 C CA . VAL A 1 90 ? -7.619 -11.763 2.928 1.00 98.31 90 VAL A CA 1
ATOM 711 C C . VAL A 1 90 ? -6.400 -10.848 2.860 1.00 98.31 90 VAL A C 1
ATOM 713 O O . VAL A 1 90 ? -5.728 -10.614 3.870 1.00 98.31 90 VAL A O 1
ATOM 716 N N . ARG A 1 91 ? -6.170 -10.251 1.688 1.00 98.56 91 ARG A N 1
ATOM 717 C CA . ARG A 1 91 ? -5.142 -9.222 1.458 1.00 98.56 91 ARG A CA 1
ATOM 718 C C . ARG A 1 91 ? -5.729 -7.977 0.797 1.00 98.56 91 ARG A C 1
ATOM 720 O O . ARG A 1 91 ? -6.735 -8.054 0.095 1.00 98.56 91 ARG A O 1
ATOM 727 N N . MET A 1 92 ? -5.034 -6.853 0.925 1.00 98.69 92 MET A N 1
ATOM 728 C CA . MET A 1 92 ? -5.258 -5.696 0.060 1.00 98.69 92 MET A CA 1
ATOM 729 C C . MET A 1 92 ? -4.549 -5.869 -1.286 1.00 98.69 92 MET A C 1
ATOM 731 O O . MET A 1 92 ? -3.463 -6.453 -1.378 1.00 98.69 92 MET A O 1
ATOM 735 N N . VAL A 1 93 ? -5.124 -5.286 -2.332 1.00 98.75 93 VAL A N 1
ATOM 736 C CA . VAL A 1 93 ? -4.451 -5.005 -3.605 1.00 98.75 93 VAL A CA 1
ATOM 737 C C . VAL A 1 93 ? -4.775 -3.574 -4.010 1.00 98.75 93 VAL A C 1
ATOM 739 O O . VAL A 1 93 ? -5.938 -3.218 -4.172 1.00 98.75 93 VAL A O 1
ATOM 742 N N . ILE A 1 94 ? -3.736 -2.752 -4.164 1.00 98.75 94 ILE A N 1
ATOM 743 C CA . ILE A 1 94 ? -3.865 -1.337 -4.533 1.00 98.75 94 ILE A CA 1
ATOM 744 C C . ILE A 1 94 ? -2.974 -1.095 -5.757 1.00 98.75 94 ILE A C 1
ATOM 746 O O . ILE A 1 94 ? -1.768 -0.879 -5.615 1.00 98.75 94 ILE A O 1
ATOM 750 N N . PRO A 1 95 ? -3.518 -1.223 -6.978 1.00 98.69 95 PRO A N 1
ATOM 751 C CA . PRO A 1 95 ? -2.713 -1.481 -8.167 1.00 98.69 95 PRO A CA 1
ATOM 752 C C . PRO A 1 95 ? -1.857 -0.297 -8.626 1.00 98.69 95 PRO A C 1
ATOM 754 O O . PRO A 1 95 ? -0.888 -0.532 -9.347 1.00 98.69 95 PRO A O 1
ATOM 757 N N . TRP A 1 96 ? -2.168 0.932 -8.201 1.00 98.81 96 TRP A N 1
ATOM 758 C CA . TRP A 1 96 ? -1.420 2.143 -8.562 1.00 98.81 96 TRP A CA 1
ATOM 759 C C . TRP A 1 96 ? -0.296 2.512 -7.582 1.00 98.81 96 TRP A C 1
ATOM 761 O O . TRP A 1 96 ? 0.460 3.456 -7.830 1.00 98.81 96 TRP A O 1
ATOM 771 N N . LYS A 1 97 ? -0.174 1.782 -6.468 1.00 98.88 97 LYS A N 1
ATOM 772 C CA . LYS A 1 97 ? 0.834 2.003 -5.423 1.00 98.88 97 LYS A CA 1
ATOM 773 C C . LYS A 1 97 ? 1.896 0.907 -5.426 1.00 98.88 97 LYS A C 1
ATOM 775 O O . LYS A 1 97 ? 1.683 -0.184 -5.960 1.00 98.88 97 LYS A O 1
ATOM 780 N N . TYR A 1 98 ? 3.040 1.188 -4.806 1.00 98.88 98 TYR A N 1
ATOM 781 C CA . TYR A 1 98 ? 4.069 0.176 -4.582 1.00 98.88 98 TYR A CA 1
ATOM 782 C C . TYR A 1 98 ? 3.555 -0.970 -3.702 1.00 98.88 98 TYR A C 1
ATOM 784 O O . TYR A 1 98 ? 2.714 -0.789 -2.819 1.00 98.88 98 TYR A O 1
ATOM 792 N N . GLY A 1 99 ? 4.096 -2.166 -3.942 1.00 98.62 99 GLY A N 1
ATOM 793 C CA . GLY A 1 99 ? 3.583 -3.425 -3.406 1.00 98.62 99 GLY A CA 1
ATOM 794 C C . GLY A 1 99 ? 3.448 -3.486 -1.885 1.00 98.62 99 GLY A C 1
ATOM 795 O O . GLY A 1 99 ? 2.523 -4.135 -1.404 1.00 98.62 99 GLY A O 1
ATOM 796 N N . TYR A 1 100 ? 4.287 -2.766 -1.136 1.00 98.50 100 TYR A N 1
ATOM 797 C CA . TYR A 1 100 ? 4.226 -2.743 0.327 1.00 98.50 100 TYR A CA 1
ATOM 798 C C . TYR A 1 100 ? 2.924 -2.147 0.882 1.00 98.50 100 TYR A C 1
ATOM 800 O O . TYR A 1 100 ? 2.460 -2.560 1.941 1.00 98.50 100 TYR A O 1
ATOM 808 N N . LYS A 1 101 ? 2.253 -1.267 0.130 1.00 98.81 101 LYS A N 1
ATOM 809 C CA . LYS A 1 101 ? 0.933 -0.741 0.517 1.00 98.81 101 LYS A CA 1
ATOM 810 C C . LYS A 1 101 ? -0.146 -1.824 0.535 1.00 98.81 101 LYS A C 1
ATOM 812 O O . LYS A 1 101 ? -1.158 -1.695 1.215 1.00 98.81 101 LYS A O 1
ATOM 817 N N . SER A 1 102 ? 0.056 -2.896 -0.228 1.00 98.56 102 SER A N 1
ATOM 818 C CA . SER A 1 102 ? -0.892 -3.997 -0.373 1.00 98.56 102 SER A CA 1
ATOM 819 C C . SER A 1 102 ? -0.684 -5.049 0.727 1.00 98.56 102 SER A C 1
ATOM 821 O O . SER A 1 102 ? -0.164 -6.137 0.470 1.00 98.56 102 SER A O 1
ATOM 823 N N . ILE A 1 103 ? -1.079 -4.683 1.951 1.00 98.75 103 ILE A N 1
ATOM 824 C CA . ILE A 1 103 ? -0.970 -5.475 3.188 1.00 98.75 103 ILE A CA 1
ATOM 825 C C . ILE A 1 103 ? -1.607 -6.877 3.080 1.00 98.75 103 ILE A C 1
ATOM 827 O O . ILE A 1 103 ? -2.641 -7.064 2.437 1.00 98.75 103 ILE A O 1
ATOM 831 N N . LYS A 1 104 ? -0.981 -7.867 3.727 1.00 98.69 104 LYS A N 1
ATOM 832 C CA . LYS A 1 104 ? -1.347 -9.296 3.710 1.00 98.69 104 LYS A CA 1
ATOM 833 C C . LYS A 1 104 ? -2.024 -9.739 5.011 1.00 98.69 104 LYS A C 1
ATOM 835 O O . LYS A 1 104 ? -1.794 -9.121 6.050 1.00 98.69 104 LYS A O 1
ATOM 840 N N . SER A 1 105 ? -2.801 -10.825 4.956 1.00 98.38 105 SER A N 1
ATOM 841 C CA . SER A 1 105 ? -3.366 -11.538 6.116 1.00 98.38 105 SER A CA 1
ATOM 842 C C . SER A 1 105 ? -4.010 -10.604 7.144 1.00 98.38 105 SER A C 1
ATOM 844 O O . SER A 1 105 ? -3.636 -10.585 8.319 1.00 98.38 105 SER A O 1
ATOM 846 N N . MET A 1 106 ? -4.928 -9.756 6.682 1.00 98.06 106 MET A N 1
ATOM 847 C CA . MET A 1 106 ? -5.507 -8.701 7.513 1.00 98.06 106 MET A CA 1
ATOM 848 C C . MET A 1 106 ? -6.450 -9.242 8.586 1.00 98.06 106 MET A C 1
ATOM 850 O O . MET A 1 106 ? -7.297 -10.087 8.313 1.00 98.06 106 MET A O 1
ATOM 854 N N . VAL A 1 107 ? -6.350 -8.674 9.788 1.00 98.38 107 VAL A N 1
ATOM 855 C CA . VAL A 1 107 ? -7.212 -9.003 10.941 1.00 98.38 107 VAL A CA 1
ATOM 856 C C . VAL A 1 107 ? -7.942 -7.798 11.519 1.00 98.38 107 VAL A C 1
ATOM 858 O O . VAL A 1 107 ? -8.824 -7.956 12.358 1.00 98.38 107 VAL A O 1
ATOM 861 N N . LYS A 1 108 ? -7.571 -6.577 11.118 1.00 98.50 108 LYS A N 1
ATOM 862 C CA . LYS A 1 108 ? -8.188 -5.351 11.632 1.00 98.50 108 LYS A CA 1
ATOM 863 C C . LYS A 1 108 ? -8.230 -4.269 10.565 1.00 98.50 108 LYS A C 1
ATOM 865 O O . LYS A 1 108 ? -7.223 -4.017 9.908 1.00 98.50 108 LYS A O 1
ATOM 870 N N . ILE A 1 109 ? -9.377 -3.601 10.483 1.00 98.50 109 ILE A N 1
ATOM 871 C CA . ILE A 1 109 ? -9.601 -2.365 9.731 1.00 98.50 109 ILE A CA 1
ATOM 872 C C . ILE A 1 109 ? -10.111 -1.325 10.732 1.00 98.50 109 ILE A C 1
ATOM 874 O O . ILE A 1 109 ? -11.035 -1.605 11.496 1.00 98.50 109 ILE A O 1
ATOM 878 N N . ARG A 1 110 ? -9.490 -0.146 10.781 1.00 98.44 110 ARG A N 1
ATOM 879 C CA . ARG A 1 110 ? -9.851 0.937 11.706 1.00 98.44 110 ARG A CA 1
ATOM 880 C C . ARG A 1 110 ? -9.954 2.260 10.964 1.00 98.44 110 ARG A C 1
ATOM 882 O O . ARG A 1 110 ? -9.011 2.672 10.302 1.00 98.44 110 ARG A O 1
ATOM 889 N N . PHE A 1 111 ? -11.063 2.959 11.152 1.00 98.50 111 PHE A N 1
ATOM 890 C CA . PHE A 1 111 ? -11.219 4.336 10.695 1.00 98.50 111 PHE A CA 1
ATOM 891 C C . PHE A 1 111 ? -10.644 5.300 11.726 1.00 98.50 111 PHE A C 1
ATOM 893 O O . PHE A 1 111 ? -10.849 5.121 12.929 1.00 98.50 111 PHE A O 1
ATOM 900 N N . GLN A 1 112 ? -9.928 6.319 11.262 1.00 98.00 112 GLN A N 1
ATOM 901 C CA . GLN A 1 112 ? -9.337 7.327 12.139 1.00 98.00 112 GLN A CA 1
ATOM 902 C C . GLN A 1 112 ? -9.206 8.688 11.451 1.00 98.00 112 GLN A C 1
ATOM 904 O O . GLN A 1 112 ? -9.244 8.799 10.224 1.00 98.00 112 GLN A O 1
ATOM 909 N N . GLU A 1 113 ? -9.087 9.737 12.264 1.00 98.31 113 GLU A N 1
ATOM 910 C CA . GLU A 1 113 ? -9.004 11.129 11.798 1.00 98.31 113 GLU A CA 1
ATOM 911 C C . GLU A 1 113 ? -7.582 11.517 11.367 1.00 98.31 113 GLU A C 1
ATOM 913 O O . GLU A 1 113 ? -7.401 12.329 10.465 1.00 98.31 113 GLU A O 1
ATOM 918 N N . LYS A 1 114 ? -6.566 10.930 12.010 1.00 98.44 114 LYS A N 1
ATOM 919 C CA . LYS A 1 114 ? -5.146 11.219 11.760 1.00 98.44 114 LYS A CA 1
ATOM 920 C C . LYS A 1 114 ? -4.520 10.157 10.864 1.00 98.44 114 LYS A C 1
ATOM 922 O O . LYS A 1 114 ? -4.940 9.000 10.915 1.00 98.44 114 LYS A O 1
ATOM 927 N N . GLU A 1 115 ? -3.502 10.545 10.097 1.00 98.50 115 GLU A N 1
ATOM 928 C CA . GLU A 1 115 ? -2.742 9.624 9.248 1.00 98.50 115 GLU A CA 1
ATOM 929 C C . GLU A 1 115 ? -2.205 8.455 10.096 1.00 98.50 115 GLU A C 1
ATOM 931 O O . GLU A 1 115 ? -1.540 8.690 11.112 1.00 98.50 115 GLU A O 1
ATOM 936 N N . PRO A 1 116 ? -2.551 7.194 9.770 1.00 98.31 116 PRO A N 1
ATOM 937 C CA . PRO A 1 116 ? -2.019 6.053 10.482 1.00 98.31 116 PRO A CA 1
ATOM 938 C C . PRO A 1 116 ? -0.556 5.829 10.111 1.00 98.31 116 PRO A C 1
ATOM 940 O O . PRO A 1 116 ? -0.153 6.039 8.968 1.00 98.31 116 PRO A O 1
ATOM 943 N N . PRO A 1 117 ? 0.232 5.306 11.050 1.00 98.00 117 PRO A N 1
ATOM 944 C CA . PRO A 1 117 ? 1.579 4.873 10.739 1.00 98.00 117 PRO A CA 1
ATOM 945 C C . PRO A 1 117 ? 1.576 3.684 9.767 1.00 98.00 117 PRO A C 1
ATOM 947 O O . PRO A 1 117 ? 0.674 2.845 9.800 1.00 98.00 117 PRO A O 1
ATOM 950 N N . THR A 1 118 ? 2.634 3.567 8.966 1.00 98.62 118 THR A N 1
ATOM 951 C CA . THR A 1 118 ? 2.838 2.453 8.025 1.00 98.62 118 THR A CA 1
ATOM 952 C C . THR A 1 118 ? 4.190 1.791 8.285 1.00 98.62 118 THR A C 1
ATOM 954 O O . THR A 1 118 ? 5.155 2.471 8.642 1.00 98.62 118 THR A O 1
ATOM 957 N N . THR A 1 119 ? 4.269 0.461 8.177 1.00 98.62 119 THR A N 1
ATOM 958 C CA . THR A 1 119 ? 5.447 -0.303 8.632 1.00 98.62 119 THR A CA 1
ATOM 959 C C . THR A 1 119 ? 6.737 0.117 7.930 1.00 98.62 119 THR A C 1
ATOM 961 O O . THR A 1 119 ? 7.733 0.367 8.604 1.00 98.62 119 THR A O 1
ATOM 964 N N . TRP A 1 120 ? 6.728 0.272 6.604 1.00 98.50 120 TRP A N 1
ATOM 965 C CA . TRP A 1 120 ? 7.934 0.682 5.876 1.00 98.50 120 TRP A CA 1
ATOM 966 C C . TRP A 1 120 ? 8.314 2.145 6.112 1.00 98.50 120 TRP A C 1
ATOM 968 O O . TRP A 1 120 ? 9.499 2.448 6.198 1.00 98.50 120 TRP A O 1
ATOM 978 N N . ASN A 1 121 ? 7.343 3.046 6.294 1.00 98.06 121 ASN A N 1
ATOM 979 C CA . ASN A 1 121 ? 7.642 4.436 6.647 1.00 98.06 121 ASN A CA 1
ATOM 980 C C . ASN A 1 121 ? 8.251 4.555 8.051 1.00 98.06 121 ASN A C 1
ATOM 982 O O . ASN A 1 121 ? 9.170 5.341 8.247 1.00 98.06 121 ASN A O 1
ATOM 986 N N . ARG A 1 122 ? 7.785 3.752 9.018 1.00 97.94 122 ARG A N 1
ATOM 987 C CA . ARG A 1 122 ? 8.419 3.666 10.344 1.00 97.94 122 ARG A CA 1
ATOM 988 C C . ARG A 1 122 ? 9.842 3.125 10.263 1.00 97.94 122 ARG A C 1
ATOM 990 O O . ARG A 1 122 ? 10.708 3.625 10.967 1.00 97.94 122 ARG A O 1
ATOM 997 N N . TYR A 1 123 ? 10.057 2.113 9.422 1.00 97.56 123 TYR A N 1
ATOM 998 C CA . TYR A 1 123 ? 11.379 1.534 9.207 1.00 97.56 123 TYR A CA 1
ATOM 999 C C . TYR A 1 123 ? 12.349 2.556 8.600 1.00 97.56 123 TYR A C 1
ATOM 1001 O O . TYR A 1 123 ? 13.468 2.705 9.083 1.00 97.56 123 TYR A O 1
ATOM 1009 N N . SER A 1 124 ? 11.923 3.278 7.559 1.00 97.69 124 SER A N 1
ATOM 1010 C CA . SER A 1 124 ? 12.719 4.343 6.949 1.00 97.69 124 SER A CA 1
ATOM 1011 C C . SER A 1 124 ? 11.844 5.351 6.201 1.00 97.69 124 SER A C 1
ATOM 1013 O O . SER A 1 124 ? 11.456 5.154 5.047 1.00 97.69 124 SER A O 1
ATOM 1015 N N . SER A 1 125 ? 11.543 6.473 6.852 1.00 96.56 125 SER A N 1
ATOM 1016 C CA . SER A 1 125 ? 10.678 7.519 6.293 1.00 96.56 125 SER A CA 1
ATOM 1017 C C . SER A 1 125 ? 11.321 8.292 5.139 1.00 96.56 125 SER A C 1
ATOM 1019 O O . SER A 1 125 ? 10.604 8.881 4.331 1.00 96.56 125 SER A O 1
ATOM 1021 N N . SER A 1 126 ? 12.653 8.262 5.026 1.00 96.88 126 SER A N 1
ATOM 1022 C CA . SER A 1 126 ? 13.392 8.835 3.895 1.00 96.88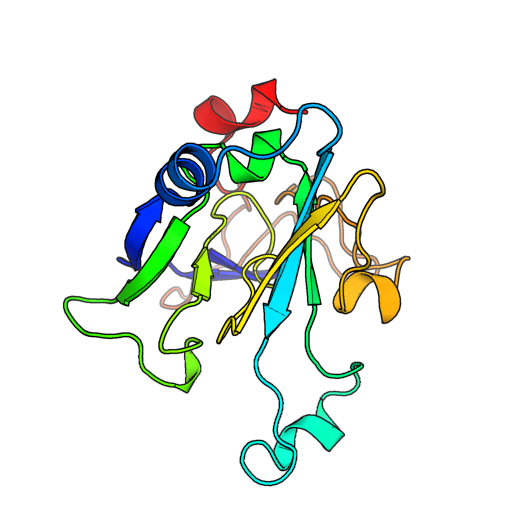 126 SER A CA 1
ATOM 1023 C C . SER A 1 126 ? 13.279 7.998 2.617 1.00 96.88 126 SER A C 1
ATOM 1025 O O . SER A 1 126 ? 13.512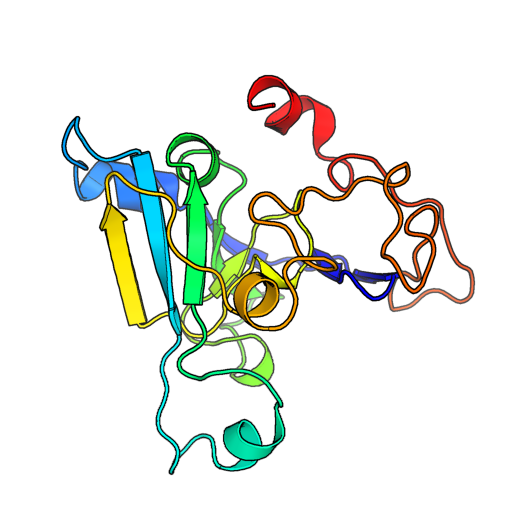 8.520 1.530 1.00 96.88 126 SER A O 1
ATOM 1027 N N . GLU A 1 127 ? 12.916 6.717 2.728 1.00 97.94 127 GLU A N 1
ATOM 1028 C CA . GLU A 1 127 ? 12.804 5.786 1.600 1.00 97.94 127 GLU A CA 1
ATOM 1029 C C . GLU A 1 127 ? 11.352 5.481 1.213 1.00 97.94 127 GLU A C 1
ATOM 1031 O O . GLU A 1 127 ? 11.031 5.334 0.029 1.00 97.94 127 GLU A O 1
ATOM 1036 N N . TYR A 1 128 ? 10.460 5.395 2.202 1.00 98.25 128 TYR A N 1
ATOM 1037 C CA . TYR A 1 128 ? 9.086 4.939 2.010 1.00 98.25 128 TYR A CA 1
ATOM 1038 C C . TYR A 1 128 ? 8.103 5.966 2.571 1.00 98.25 128 TYR A C 1
ATOM 1040 O O . TYR A 1 128 ? 7.964 6.116 3.782 1.00 98.25 128 TYR A O 1
ATOM 1048 N N . GLY A 1 129 ? 7.403 6.681 1.688 1.00 98.12 129 GLY A N 1
ATOM 1049 C CA . GLY A 1 129 ? 6.356 7.632 2.075 1.00 98.12 129 GLY A CA 1
ATOM 1050 C C . GLY A 1 129 ? 5.026 6.964 2.447 1.00 98.12 129 GLY A C 1
ATOM 1051 O O . GLY A 1 129 ? 4.877 5.751 2.340 1.00 98.12 129 GLY A O 1
ATOM 1052 N N . PHE A 1 130 ? 4.033 7.767 2.842 1.00 98.69 130 PHE A N 1
ATOM 1053 C CA . PHE A 1 1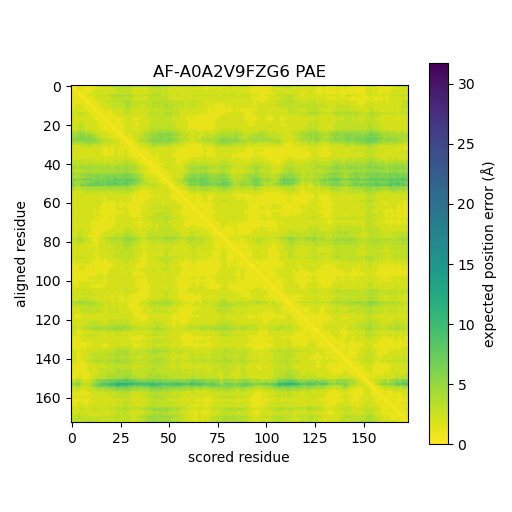30 ? 2.672 7.281 3.102 1.00 98.69 130 PHE A CA 1
ATOM 1054 C C . PHE A 1 130 ? 1.915 6.935 1.809 1.00 98.69 130 PHE A C 1
ATOM 1056 O O . PHE A 1 130 ? 1.329 5.856 1.700 1.00 98.69 130 PHE A O 1
ATOM 1063 N N . TYR A 1 131 ? 1.920 7.844 0.825 1.00 98.62 131 TYR A N 1
ATOM 1064 C CA . TYR A 1 131 ? 1.149 7.684 -0.413 1.00 98.62 131 TYR A CA 1
ATOM 1065 C C . TYR A 1 131 ? 1.696 6.581 -1.314 1.00 98.62 131 TYR A C 1
ATOM 1067 O O . TYR A 1 131 ? 0.931 5.744 -1.788 1.00 98.62 131 TYR A O 1
ATOM 1075 N N . SER A 1 132 ? 3.007 6.590 -1.566 1.00 98.50 132 SER A N 1
ATOM 1076 C CA . SER A 1 132 ? 3.706 5.503 -2.267 1.00 98.50 132 SER A CA 1
ATOM 1077 C C . SER A 1 132 ? 3.118 5.144 -3.632 1.00 98.50 132 SER A C 1
ATOM 1079 O O . SER A 1 132 ? 3.100 3.974 -4.026 1.00 98.50 132 SER A O 1
ATOM 1081 N N . ASN A 1 133 ? 2.609 6.149 -4.346 1.00 98.81 133 ASN A N 1
ATOM 1082 C CA . ASN A 1 133 ? 2.144 5.998 -5.719 1.00 98.81 133 ASN A CA 1
ATOM 1083 C C . ASN A 1 133 ? 3.325 5.592 -6.609 1.00 98.81 133 ASN A C 1
ATOM 1085 O O . ASN A 1 133 ? 4.429 6.120 -6.458 1.00 98.81 133 ASN A O 1
ATOM 1089 N N . VAL A 1 134 ? 3.102 4.665 -7.541 1.00 98.88 134 VAL A N 1
ATOM 1090 C CA . VAL A 1 134 ? 4.130 4.297 -8.521 1.00 98.88 134 VAL A CA 1
ATOM 1091 C C . VAL A 1 134 ? 4.405 5.508 -9.404 1.00 98.88 134 VAL A C 1
ATOM 1093 O O . VAL A 1 134 ? 3.513 5.989 -10.103 1.00 98.88 134 VAL A O 1
ATOM 1096 N N . ASN A 1 135 ? 5.636 6.009 -9.367 1.00 98.69 135 ASN A N 1
ATOM 1097 C CA . ASN A 1 135 ? 6.037 7.193 -10.111 1.00 98.69 135 ASN A CA 1
ATOM 1098 C C . ASN A 1 135 ? 7.446 6.986 -10.692 1.00 98.69 135 ASN A C 1
ATOM 1100 O O . ASN A 1 135 ? 8.397 6.901 -9.917 1.00 98.69 135 ASN A O 1
ATOM 1104 N N . PRO A 1 136 ? 7.603 6.901 -12.028 1.00 98.50 136 PRO A N 1
ATOM 1105 C CA . PRO A 1 136 ? 8.909 6.709 -12.663 1.00 98.50 136 PRO A CA 1
ATOM 1106 C C . PRO A 1 136 ? 9.850 7.911 -12.512 1.00 98.50 136 PRO A C 1
ATOM 1108 O O . PRO A 1 136 ? 11.047 7.752 -12.723 1.00 98.50 136 PRO A O 1
ATOM 1111 N N . ASN A 1 137 ? 9.319 9.086 -12.161 1.00 98.38 137 ASN A N 1
ATOM 1112 C CA . ASN A 1 137 ? 10.071 10.338 -12.049 1.00 98.38 137 ASN A CA 1
ATOM 1113 C C . ASN A 1 137 ? 10.539 10.627 -10.613 1.00 98.38 137 ASN A C 1
ATOM 1115 O O . ASN A 1 137 ? 11.166 11.655 -10.371 1.00 98.38 137 ASN A O 1
ATOM 1119 N N . VAL A 1 138 ? 10.198 9.761 -9.653 1.00 98.06 138 VAL A N 1
ATOM 1120 C CA . VAL A 1 138 ? 10.622 9.876 -8.253 1.00 98.06 138 VAL A CA 1
ATOM 1121 C C . VAL A 1 138 ? 11.378 8.611 -7.888 1.00 98.06 138 VAL A C 1
ATOM 1123 O O . VAL A 1 138 ? 10.792 7.546 -7.681 1.00 98.06 138 VAL A O 1
ATOM 1126 N N . ASP A 1 139 ? 12.697 8.743 -7.840 1.00 98.06 139 ASP A N 1
ATOM 1127 C CA . ASP A 1 139 ? 13.589 7.638 -7.540 1.00 98.06 139 ASP A CA 1
ATOM 1128 C C . ASP A 1 139 ? 13.545 7.258 -6.058 1.00 98.06 139 ASP A C 1
ATOM 1130 O O . ASP A 1 139 ? 13.266 8.067 -5.172 1.00 98.06 139 ASP A O 1
ATOM 1134 N N . HIS A 1 140 ? 13.840 5.990 -5.789 1.00 98.31 140 HIS A N 1
ATOM 1135 C CA . HIS A 1 140 ? 14.136 5.543 -4.439 1.00 98.31 140 HIS A CA 1
ATOM 1136 C C . HIS A 1 140 ? 15.568 5.987 -4.086 1.00 98.31 140 HIS A C 1
ATOM 1138 O O . HIS A 1 140 ? 16.427 5.939 -4.970 1.00 98.31 140 HIS A O 1
ATOM 1144 N N . PRO A 1 141 ? 15.901 6.327 -2.823 1.00 98.06 141 PRO A N 1
ATOM 1145 C CA . PRO A 1 141 ? 17.237 6.831 -2.466 1.00 98.06 141 PRO A CA 1
ATOM 1146 C C . PRO A 1 141 ? 18.414 5.953 -2.914 1.00 98.06 141 PRO A C 1
ATOM 1148 O O . PRO A 1 141 ? 19.524 6.437 -3.110 1.00 98.06 141 PRO A O 1
ATOM 1151 N N . ARG A 1 142 ? 18.170 4.650 -3.087 1.00 97.75 142 ARG A N 1
ATOM 1152 C CA . ARG A 1 142 ? 19.177 3.654 -3.482 1.00 97.75 142 ARG A CA 1
ATOM 1153 C C . ARG A 1 142 ? 19.098 3.198 -4.945 1.00 97.75 142 ARG A C 1
ATOM 1155 O O . ARG A 1 142 ? 20.003 2.504 -5.400 1.00 97.75 142 ARG A O 1
ATOM 1162 N N . TRP A 1 143 ? 18.031 3.512 -5.683 1.00 98.44 143 TRP A N 1
ATOM 1163 C CA . TRP A 1 143 ? 17.884 3.082 -7.079 1.00 98.44 143 TRP A CA 1
ATOM 1164 C C . TRP A 1 143 ? 16.826 3.876 -7.841 1.00 98.44 143 TRP A C 1
ATOM 1166 O O . TRP A 1 143 ? 15.800 4.274 -7.290 1.00 98.44 143 TRP A O 1
ATOM 1176 N N . SER A 1 144 ? 17.015 3.989 -9.157 1.00 98.38 144 SER A N 1
ATOM 1177 C CA . SER A 1 144 ? 16.000 4.605 -10.005 1.00 98.38 144 SER A CA 1
ATOM 1178 C C . SER A 1 144 ? 14.724 3.767 -10.113 1.00 98.38 144 SER A C 1
ATOM 1180 O O . SER A 1 144 ? 14.779 2.532 -10.176 1.00 98.38 144 SER A O 1
ATOM 1182 N N . GLN A 1 145 ? 13.577 4.448 -10.166 1.00 98.69 145 GLN A N 1
ATOM 1183 C CA . GLN A 1 145 ? 12.257 3.852 -10.395 1.00 98.69 145 GLN A CA 1
ATOM 1184 C C . GLN A 1 145 ? 11.808 3.913 -11.860 1.00 98.69 145 GLN A C 1
ATOM 1186 O O . GLN A 1 145 ? 10.770 3.339 -12.196 1.00 98.69 145 GLN A O 1
ATOM 1191 N N . ALA A 1 146 ? 12.594 4.524 -12.752 1.00 98.62 146 ALA A N 1
ATOM 1192 C CA . ALA A 1 146 ? 12.239 4.722 -14.159 1.00 98.62 146 ALA A CA 1
ATOM 1193 C C . ALA A 1 146 ? 11.997 3.413 -14.933 1.00 98.62 146 ALA A C 1
ATOM 1195 O O . ALA A 1 146 ? 11.228 3.392 -15.896 1.00 98.62 146 ALA A O 1
ATOM 1196 N N . LYS A 1 147 ? 12.628 2.307 -14.515 1.00 98.50 147 LYS A N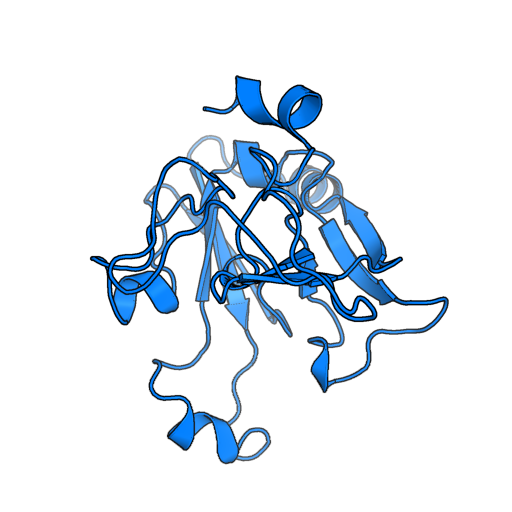 1
ATOM 1197 C CA . LYS A 1 147 ? 12.476 0.986 -15.139 1.00 98.50 147 LYS A CA 1
ATOM 1198 C C . LYS A 1 147 ? 12.091 -0.094 -14.139 1.00 98.50 147 LYS A C 1
ATOM 1200 O O . LYS A 1 147 ? 12.399 -0.010 -12.951 1.00 98.50 147 LYS A O 1
ATOM 1205 N N . GLU A 1 148 ? 11.480 -1.150 -14.657 1.00 98.38 148 GLU A N 1
ATOM 1206 C CA . GLU A 1 148 ? 11.108 -2.341 -13.906 1.00 98.38 148 GLU A CA 1
ATOM 1207 C C . GLU A 1 148 ? 11.387 -3.638 -14.673 1.00 98.38 148 GLU A C 1
ATOM 1209 O O . GLU A 1 148 ? 11.464 -3.673 -15.903 1.00 98.38 148 GLU A O 1
ATOM 1214 N N . ARG A 1 149 ? 11.524 -4.727 -13.922 1.00 98.19 149 ARG A N 1
ATOM 1215 C CA . ARG A 1 149 ? 11.609 -6.107 -14.385 1.00 98.19 149 ARG A CA 1
ATOM 1216 C C . ARG A 1 149 ? 10.253 -6.776 -14.197 1.00 98.19 149 ARG A C 1
ATOM 1218 O O . ARG A 1 149 ? 9.901 -7.132 -13.074 1.00 98.19 149 ARG A O 1
ATOM 1225 N N . ARG A 1 150 ? 9.504 -7.000 -15.273 1.00 97.94 150 ARG A N 1
ATOM 1226 C CA . ARG A 1 150 ? 8.309 -7.839 -15.171 1.00 97.94 150 ARG A CA 1
ATOM 1227 C C . ARG A 1 150 ? 8.724 -9.304 -15.048 1.00 97.94 150 ARG A C 1
ATOM 1229 O O . ARG A 1 150 ? 9.512 -9.796 -15.853 1.00 97.94 150 ARG A O 1
ATOM 1236 N N . LEU A 1 151 ? 8.225 -9.991 -14.025 1.00 96.81 151 LEU A N 1
ATOM 1237 C CA . LEU A 1 151 ? 8.494 -11.411 -13.822 1.00 96.81 151 LEU A CA 1
ATOM 1238 C C . LEU A 1 151 ? 7.971 -12.207 -15.025 1.00 96.81 151 LEU A C 1
ATOM 1240 O O . LEU A 1 151 ? 6.850 -11.979 -15.483 1.00 96.81 151 LEU A O 1
ATOM 1244 N N . GLY A 1 152 ? 8.812 -13.104 -15.542 1.00 94.31 152 GLY A N 1
ATOM 1245 C CA . GLY A 1 152 ? 8.591 -13.821 -16.802 1.00 94.31 152 GLY A CA 1
ATOM 1246 C C . GLY A 1 152 ? 9.272 -13.196 -18.026 1.00 94.31 152 GLY A C 1
ATOM 1247 O O . GLY A 1 152 ? 9.258 -13.810 -19.087 1.00 94.31 152 GLY A O 1
ATOM 1248 N N . GLU A 1 153 ? 9.901 -12.020 -17.907 1.00 94.81 153 GLU A N 1
ATOM 1249 C CA . GLU A 1 153 ? 10.537 -11.333 -19.041 1.00 94.81 153 GLU A CA 1
ATOM 1250 C C . GLU A 1 153 ? 12.053 -11.145 -18.897 1.00 94.81 153 GLU A C 1
ATOM 1252 O O . GLU A 1 153 ? 12.575 -10.807 -17.830 1.00 94.81 153 GLU A O 1
ATOM 1257 N N . ILE A 1 154 ? 12.762 -11.285 -20.024 1.00 92.12 154 ILE A N 1
ATOM 1258 C CA . ILE A 1 154 ? 14.233 -11.222 -20.103 1.00 92.12 154 ILE A CA 1
ATOM 1259 C C . ILE A 1 154 ? 14.770 -9.787 -20.086 1.00 92.12 154 ILE A C 1
ATOM 1261 O O . ILE A 1 154 ? 15.875 -9.556 -19.588 1.00 92.12 154 ILE A O 1
ATOM 1265 N N . PHE A 1 155 ? 13.997 -8.786 -20.529 1.00 95.75 155 PHE A N 1
ATOM 1266 C CA . PHE A 1 155 ? 14.404 -7.368 -20.548 1.00 95.75 155 PHE A CA 1
ATOM 1267 C C . PHE A 1 155 ? 13.584 -6.492 -19.594 1.00 95.75 155 PHE A C 1
ATOM 1269 O O . PHE A 1 155 ? 12.478 -6.849 -19.188 1.00 95.75 155 PHE A O 1
ATOM 1276 N N . THR A 1 156 ? 14.185 -5.387 -19.147 1.00 97.06 156 THR A N 1
ATOM 1277 C CA . THR A 1 156 ? 13.472 -4.388 -18.350 1.00 97.06 156 THR A CA 1
ATOM 1278 C C . THR A 1 156 ? 12.617 -3.518 -19.261 1.00 97.06 156 THR A C 1
ATOM 1280 O O . THR A 1 156 ? 12.874 -3.390 -20.457 1.00 97.06 156 THR A O 1
ATOM 1283 N N . ARG A 1 157 ? 11.596 -2.903 -18.675 1.00 97.75 157 ARG A N 1
ATOM 1284 C CA . ARG A 1 157 ? 10.644 -2.005 -19.334 1.00 97.75 157 ARG A CA 1
ATOM 1285 C C . ARG A 1 157 ? 10.556 -0.693 -18.570 1.00 97.75 157 ARG A C 1
ATOM 1287 O O . ARG A 1 157 ? 10.976 -0.628 -17.416 1.00 97.75 157 ARG A O 1
ATOM 1294 N N . ASN A 1 158 ? 10.002 0.336 -19.198 1.00 98.44 158 ASN A N 1
ATOM 1295 C CA . ASN A 1 158 ? 9.735 1.594 -18.510 1.00 98.44 158 ASN A CA 1
ATOM 1296 C C . ASN A 1 158 ? 8.597 1.402 -17.499 1.00 98.44 158 ASN A C 1
ATOM 1298 O O . ASN A 1 158 ? 7.577 0.784 -17.814 1.00 98.44 158 ASN A O 1
ATOM 1302 N N . THR A 1 159 ? 8.781 1.931 -16.293 1.00 98.69 159 THR A N 1
ATOM 1303 C CA . THR A 1 159 ? 7.719 2.026 -15.290 1.00 98.69 159 THR A CA 1
ATOM 1304 C C . THR A 1 159 ? 6.700 3.064 -15.763 1.00 98.69 159 THR A C 1
ATOM 1306 O O . THR A 1 159 ? 7.071 4.141 -16.226 1.00 98.69 159 THR A O 1
ATOM 1309 N N . VAL A 1 160 ? 5.410 2.759 -15.638 1.00 98.44 160 VAL A N 1
ATOM 1310 C CA . VAL A 1 160 ? 4.326 3.678 -16.017 1.00 98.44 160 VAL A CA 1
ATOM 1311 C C . VAL A 1 160 ? 3.835 4.424 -14.778 1.00 98.44 160 VAL A C 1
ATOM 1313 O O . VAL A 1 160 ? 3.711 3.829 -13.705 1.00 98.44 160 VAL A O 1
ATOM 1316 N N . ILE A 1 161 ? 3.547 5.723 -14.909 1.00 98.38 161 ILE A N 1
ATOM 1317 C CA . ILE A 1 161 ? 2.974 6.519 -13.815 1.00 98.38 161 ILE A CA 1
ATOM 1318 C C . ILE A 1 161 ? 1.659 5.895 -13.326 1.00 98.38 161 ILE A C 1
ATOM 1320 O O . ILE A 1 161 ? 0.881 5.358 -14.118 1.00 98.38 161 ILE A O 1
ATOM 1324 N N . PHE A 1 162 ? 1.454 5.879 -12.007 1.00 98.75 162 PHE A N 1
ATOM 1325 C CA . PHE A 1 162 ? 0.351 5.172 -11.348 1.00 98.75 162 PHE A CA 1
ATOM 1326 C C . PHE A 1 162 ? 0.231 3.701 -11.764 1.00 98.75 162 PHE A C 1
ATOM 1328 O O . PHE A 1 162 ? -0.854 3.125 -11.729 1.00 98.75 162 PHE A O 1
ATOM 1335 N N . ASN A 1 163 ? 1.341 3.087 -12.186 1.00 98.62 163 ASN A N 1
ATOM 1336 C CA . ASN A 1 163 ? 1.399 1.717 -12.686 1.00 98.62 163 ASN A CA 1
ATOM 1337 C C . ASN A 1 163 ? 0.404 1.442 -13.839 1.00 98.62 163 ASN A C 1
ATOM 1339 O O . ASN A 1 163 ? -0.107 0.329 -13.966 1.00 98.62 163 ASN A O 1
ATOM 1343 N N . GLY A 1 164 ? 0.106 2.465 -14.650 1.00 98.50 164 GLY A N 1
ATOM 1344 C CA . GLY A 1 164 ? -0.823 2.383 -15.782 1.00 98.50 164 GLY A CA 1
ATOM 1345 C C . GLY A 1 164 ? -2.287 2.700 -15.461 1.00 98.50 164 GLY A C 1
ATOM 1346 O O . GLY A 1 164 ? -3.122 2.556 -16.344 1.00 98.50 164 GLY A O 1
ATOM 1347 N N . TYR A 1 165 ? -2.601 3.144 -14.240 1.00 98.56 165 TYR A N 1
ATOM 1348 C CA . TYR A 1 165 ? -3.971 3.464 -13.806 1.00 98.56 165 TYR A CA 1
ATOM 1349 C C . TYR A 1 165 ? -4.241 4.975 -13.702 1.00 98.56 165 TYR A C 1
ATOM 1351 O O . TYR A 1 165 ? -5.106 5.398 -12.939 1.00 98.56 165 TYR A O 1
ATOM 1359 N N . GLY A 1 166 ? -3.463 5.800 -14.414 1.00 98.00 166 GLY A N 1
ATOM 1360 C CA . GLY A 1 166 ? -3.509 7.262 -14.299 1.00 98.00 166 GLY A CA 1
ATOM 1361 C C . GLY A 1 166 ? -4.909 7.840 -14.501 1.00 98.00 166 GLY A C 1
ATOM 1362 O O . GLY A 1 166 ? -5.381 8.580 -13.641 1.00 98.00 166 GLY A O 1
ATOM 1363 N N . ASP A 1 167 ? -5.606 7.419 -15.555 1.00 98.00 167 ASP A N 1
ATOM 1364 C CA . ASP A 1 167 ? -6.951 7.906 -15.895 1.00 98.00 167 ASP A CA 1
ATOM 1365 C C . ASP A 1 167 ? -7.990 7.631 -14.791 1.00 98.00 167 ASP A C 1
ATOM 1367 O O . ASP A 1 167 ? -8.999 8.324 -14.693 1.00 98.00 167 ASP A O 1
ATOM 1371 N N . GLN A 1 168 ? -7.745 6.631 -13.938 1.00 98.19 168 GLN A N 1
ATOM 1372 C CA . GLN A 1 168 ? -8.658 6.202 -12.877 1.00 98.19 168 GLN A CA 1
ATOM 1373 C C . GLN A 1 168 ? -8.305 6.745 -11.486 1.00 98.19 168 GLN A C 1
ATOM 1375 O O . GLN A 1 168 ? -9.138 6.663 -10.578 1.00 98.19 168 GLN A O 1
ATOM 1380 N N . VAL A 1 169 ? -7.073 7.227 -11.271 1.00 98.50 169 VAL A N 1
ATOM 1381 C CA . VAL A 1 169 ? -6.602 7.606 -9.922 1.00 98.50 169 VAL A CA 1
ATOM 1382 C C . VAL A 1 169 ? -5.982 8.992 -9.828 1.00 98.50 169 VAL A C 1
ATOM 1384 O O . VAL A 1 169 ? -5.870 9.505 -8.716 1.00 98.50 169 VAL A O 1
ATOM 1387 N N . ALA A 1 170 ? -5.581 9.603 -10.948 1.00 97.44 170 ALA A N 1
ATOM 1388 C CA . ALA A 1 170 ? -4.853 10.869 -10.931 1.00 97.44 170 ALA A CA 1
ATOM 1389 C C . ALA A 1 170 ? -5.645 11.989 -10.246 1.00 97.44 170 ALA A C 1
ATOM 1391 O O . ALA A 1 170 ? -5.053 12.764 -9.516 1.00 97.44 170 ALA A O 1
ATOM 1392 N N . SER A 1 171 ? -6.975 12.023 -10.384 1.00 97.38 171 SER A N 1
ATOM 1393 C CA . SER A 1 171 ? -7.824 13.063 -9.782 1.00 97.38 171 SER A CA 1
ATOM 1394 C C . SER A 1 171 ? -7.834 13.085 -8.247 1.00 97.38 171 SER A C 1
ATOM 1396 O O . SER A 1 171 ? -8.386 14.013 -7.664 1.00 97.38 171 SER A O 1
ATOM 1398 N N . MET A 1 172 ? -7.298 12.057 -7.579 1.00 97.75 172 MET A N 1
ATOM 1399 C CA . MET A 1 172 ? -7.150 12.042 -6.119 1.00 97.75 172 MET A CA 1
ATOM 1400 C C . MET A 1 172 ? -5.884 12.781 -5.647 1.00 97.75 172 MET A C 1
ATOM 1402 O O . MET A 1 172 ? -5.715 12.962 -4.439 1.00 97.75 172 MET A O 1
ATOM 1406 N N . TYR A 1 173 ? -4.975 13.165 -6.545 1.00 96.69 173 TYR A N 1
ATOM 1407 C CA . TYR A 1 173 ? -3.656 13.718 -6.216 1.00 96.69 173 TYR A CA 1
ATOM 1408 C C . TYR A 1 173 ? -3.397 15.030 -6.951 1.00 96.69 173 TYR A C 1
ATOM 1410 O O . TYR A 1 173 ? -2.61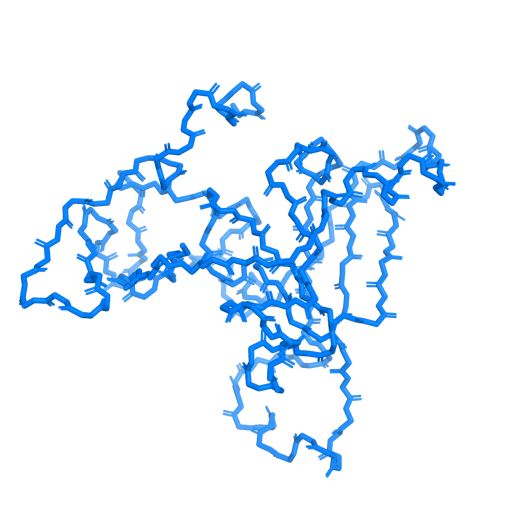3 15.826 -6.391 1.00 96.69 173 TYR A O 1
#

Secondary structure (DSSP, 8-state):
-B-TTSEE----EEEEEHHHHHHHH---TT--EEEEEE---TTT-GGGGGSSS-SS-EEEEEHHHHHSTT-EEEEEETTEEPPGGGT-S-EEE-TTBBGGGS--SEEEEEEESSPPP-HHHHH-TTT--SS-B--TTS-BTTB-SSEEEETT-SS-EEPPGGGGTHHHHGGG-